Protein AF-A0A7X6VRS6-F1 (afdb_monomer_lite)

Secondary structure (DSSP, 8-state):
-EEEEETTEEEEEEE-TT--PPPP---S-EEEEEEEETT--SS-SEEEEEEPPTTEEEEEEEES-TTS-EEEEEEEE-SPP-S-----------S---

Sequence (98 aa):
AVDIYIDGNLVFRKVAYKKITKYLPVGPENMHIQIFPAGDNTNPLIDTNIDIPPSERITYAIIGTSSDIRLLPIMLSVAPTDTPTTLVRFANLSPKCT

Structure (mmCIF, N/CA/C/O backbone):
data_AF-A0A7X6VRS6-F1
#
_entry.id   AF-A0A7X6VRS6-F1
#
loop_
_atom_site.group_PDB
_atom_site.id
_atom_site.type_symbol
_atom_site.label_atom_id
_atom_site.label_alt_id
_atom_site.label_comp_id
_atom_site.label_asym_id
_atom_site.label_entity_id
_atom_site.label_seq_id
_atom_site.pdbx_PDB_ins_code
_atom_site.Cartn_x
_atom_site.Cartn_y
_atom_site.Cartn_z
_atom_site.occupancy
_atom_site.B_iso_or_equiv
_atom_site.auth_seq_id
_atom_site.auth_comp_id
_atom_site.auth_asym_id
_atom_site.auth_atom_id
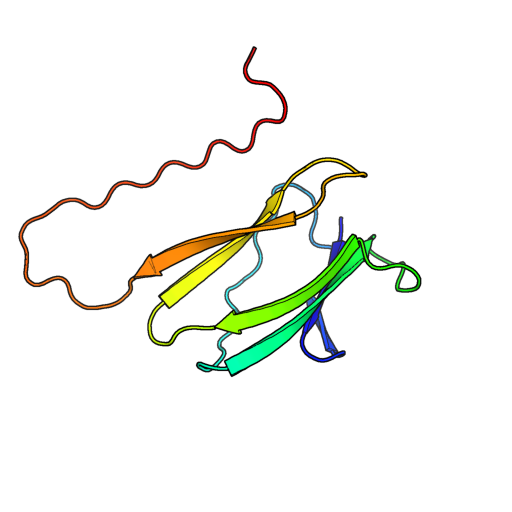_atom_site.pdbx_PDB_model_num
ATOM 1 N N . ALA A 1 1 ? -4.314 1.516 12.730 1.00 94.88 1 ALA A N 1
ATOM 2 C CA . ALA A 1 1 ? -3.782 0.303 12.074 1.00 94.88 1 ALA A CA 1
ATOM 3 C C . ALA A 1 1 ? -4.865 -0.237 11.161 1.00 94.88 1 ALA A C 1
ATOM 5 O O . ALA A 1 1 ? -6.022 0.099 11.393 1.00 94.88 1 ALA A O 1
ATOM 6 N N . VAL A 1 2 ? -4.507 -1.045 10.170 1.00 96.94 2 VAL A N 1
ATOM 7 C CA . VAL A 1 2 ? -5.465 -1.603 9.211 1.00 96.94 2 VAL A CA 1
ATOM 8 C C . VAL A 1 2 ? -5.305 -3.109 9.047 1.00 96.94 2 VAL A C 1
ATOM 10 O O . VAL A 1 2 ? -4.215 -3.645 9.269 1.00 96.94 2 VAL A O 1
ATOM 13 N N . ASP A 1 3 ? -6.390 -3.759 8.649 1.00 98.38 3 ASP A N 1
ATOM 14 C CA . ASP A 1 3 ? -6.408 -5.130 8.148 1.00 98.38 3 ASP A CA 1
ATOM 15 C C . ASP A 1 3 ? -6.584 -5.077 6.621 1.00 98.38 3 ASP A C 1
ATOM 17 O O . ASP A 1 3 ? -7.390 -4.295 6.119 1.00 98.38 3 ASP A O 1
ATOM 21 N N . ILE A 1 4 ? -5.791 -5.858 5.885 1.00 98.19 4 ILE A N 1
ATOM 22 C CA . ILE A 1 4 ? -5.751 -5.863 4.416 1.00 98.19 4 ILE A CA 1
ATOM 23 C C . ILE A 1 4 ? -6.232 -7.222 3.926 1.00 98.19 4 ILE A C 1
ATOM 25 O O . ILE A 1 4 ? -5.636 -8.255 4.257 1.00 98.19 4 ILE A O 1
ATOM 29 N N . TYR A 1 5 ? -7.283 -7.187 3.119 1.00 98.06 5 TYR A N 1
ATOM 30 C CA . TYR A 1 5 ? -7.887 -8.331 2.467 1.00 98.06 5 TYR A CA 1
ATOM 31 C C . TYR A 1 5 ? -7.618 -8.278 0.970 1.00 98.06 5 TYR A C 1
ATOM 33 O O . TYR A 1 5 ? -7.628 -7.202 0.366 1.00 98.06 5 TYR A O 1
ATOM 41 N N . ILE A 1 6 ? -7.380 -9.451 0.397 1.00 97.00 6 ILE A N 1
ATOM 42 C CA . ILE A 1 6 ? -7.185 -9.646 -1.035 1.00 97.00 6 ILE A CA 1
ATOM 43 C C . ILE A 1 6 ? -8.096 -10.791 -1.465 1.00 97.00 6 ILE A C 1
ATOM 45 O O . ILE A 1 6 ? -8.037 -11.873 -0.875 1.00 97.00 6 ILE A O 1
ATOM 49 N N . ASP A 1 7 ? -8.980 -10.520 -2.420 1.00 96.69 7 ASP A N 1
ATOM 50 C CA . ASP A 1 7 ? -10.000 -11.449 -2.916 1.00 96.69 7 ASP A CA 1
ATOM 51 C C . ASP A 1 7 ? -10.794 -12.098 -1.767 1.00 96.69 7 ASP A C 1
ATOM 53 O O . ASP A 1 7 ? -10.998 -13.310 -1.703 1.00 96.69 7 ASP A O 1
ATOM 57 N N . GLY A 1 8 ? -11.172 -11.273 -0.781 1.00 96.44 8 GLY A N 1
ATOM 58 C CA . GLY A 1 8 ? -11.912 -11.679 0.419 1.00 96.44 8 GLY A CA 1
ATOM 59 C C . GLY A 1 8 ? -11.088 -12.367 1.519 1.00 96.44 8 GLY A C 1
ATOM 60 O O . GLY A 1 8 ? -11.615 -12.626 2.600 1.00 96.44 8 GLY A O 1
ATOM 61 N N . ASN A 1 9 ? -9.795 -12.631 1.309 1.00 97.00 9 ASN A N 1
ATOM 62 C CA . ASN A 1 9 ? -8.938 -13.313 2.284 1.00 97.00 9 ASN A CA 1
ATOM 63 C C . ASN A 1 9 ? -8.108 -12.320 3.102 1.00 97.00 9 ASN A C 1
ATOM 65 O O . ASN A 1 9 ? -7.452 -11.454 2.533 1.00 97.00 9 ASN A O 1
ATOM 69 N N . LEU A 1 10 ? -8.066 -12.469 4.433 1.00 97.44 10 LEU A N 1
ATOM 70 C CA . LEU A 1 10 ? -7.204 -11.648 5.293 1.00 97.44 10 LEU A CA 1
ATOM 71 C C . LEU A 1 10 ? -5.730 -12.004 5.059 1.00 97.44 10 LEU A C 1
ATOM 73 O O . LEU A 1 10 ? -5.265 -13.053 5.505 1.00 97.44 10 LEU A O 1
ATOM 77 N N . VAL A 1 11 ? -4.980 -11.109 4.419 1.00 97.94 11 VAL A N 1
ATOM 78 C CA . VAL A 1 11 ? -3.562 -11.332 4.095 1.00 97.94 11 VAL A CA 1
ATOM 79 C C . VAL A 1 11 ? -2.644 -10.676 5.120 1.00 97.94 11 VAL A C 1
ATOM 81 O O . VAL A 1 11 ? -1.672 -11.283 5.575 1.00 97.94 11 VAL A O 1
ATOM 84 N N . PHE A 1 12 ? -2.951 -9.442 5.526 1.00 98.06 12 PHE A N 1
ATOM 85 C CA . PHE A 1 12 ? -2.169 -8.727 6.532 1.00 98.06 12 PHE A CA 1
ATOM 86 C C . PHE A 1 12 ? -3.063 -8.193 7.637 1.00 98.06 12 PHE A C 1
ATOM 88 O O . PHE A 1 12 ? -4.060 -7.526 7.384 1.00 98.06 12 PHE A O 1
ATOM 95 N N . ARG A 1 13 ? -2.664 -8.447 8.882 1.00 97.75 13 ARG A N 1
ATOM 96 C CA . ARG A 1 13 ? -3.423 -8.059 10.069 1.00 97.75 13 ARG A CA 1
ATOM 97 C C . ARG A 1 13 ? -2.683 -7.000 10.877 1.00 97.75 13 ARG A C 1
ATOM 99 O O . ARG A 1 13 ? -1.474 -7.111 11.081 1.00 97.75 13 ARG A O 1
ATOM 106 N N . LYS A 1 14 ? -3.419 -6.021 11.404 1.00 97.38 14 LYS A N 1
ATOM 107 C CA . LYS A 1 14 ? -2.952 -4.971 12.321 1.00 97.38 14 LYS A CA 1
ATOM 108 C C . LYS A 1 14 ? -1.715 -4.235 11.800 1.00 97.38 14 LYS A C 1
ATOM 110 O O . LYS A 1 14 ? -0.800 -3.920 12.563 1.00 97.38 14 LYS A O 1
ATOM 115 N N . VAL A 1 15 ? -1.696 -3.903 10.510 1.00 97.06 15 VAL A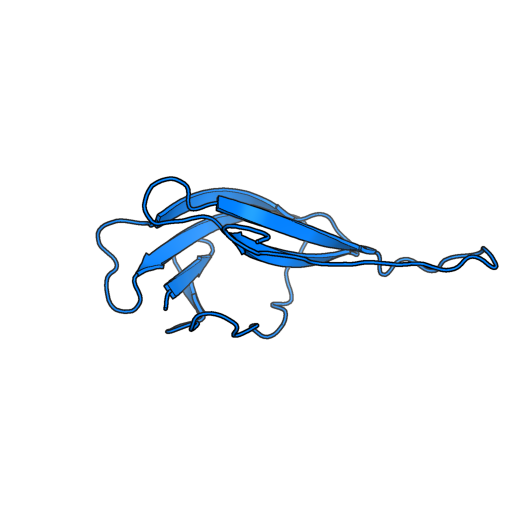 N 1
ATOM 116 C CA . VAL A 1 15 ? -0.630 -3.096 9.910 1.00 97.06 15 VAL A CA 1
ATOM 117 C C . VAL A 1 15 ? -0.701 -1.689 10.505 1.00 97.06 15 VAL A C 1
ATOM 119 O O . VAL A 1 15 ? -1.625 -0.915 10.245 1.00 97.06 15 VAL A O 1
ATOM 122 N N . ALA A 1 16 ? 0.231 -1.375 11.403 1.00 94.69 16 ALA A N 1
ATOM 123 C CA . ALA A 1 16 ? 0.268 -0.087 12.086 1.00 94.69 16 ALA A CA 1
ATOM 124 C C . ALA A 1 16 ? 0.788 1.030 11.168 1.00 94.69 16 ALA A C 1
ATOM 126 O O . ALA A 1 16 ? 1.481 0.782 10.183 1.00 94.69 16 ALA A O 1
ATOM 127 N N . TYR A 1 17 ? 0.490 2.282 11.522 1.00 90.50 17 TYR A N 1
ATOM 128 C CA . TYR A 1 17 ? 1.060 3.438 10.830 1.00 90.50 17 TYR A CA 1
ATOM 129 C C . TYR A 1 17 ? 2.598 3.360 10.825 1.00 90.50 17 TYR A C 1
ATOM 131 O O . TYR A 1 17 ? 3.200 2.951 11.821 1.00 90.50 17 TYR A O 1
ATOM 139 N N . LYS A 1 18 ? 3.224 3.730 9.699 1.00 88.38 18 LYS A N 1
ATOM 140 C CA . LYS A 1 18 ? 4.672 3.605 9.427 1.00 88.38 18 LYS A CA 1
ATOM 141 C C . LYS A 1 18 ? 5.227 2.170 9.393 1.00 88.38 18 LYS A C 1
ATOM 143 O O . LYS A 1 18 ? 6.442 2.006 9.290 1.00 88.38 18 LYS A O 1
ATOM 148 N N . LYS A 1 19 ? 4.394 1.125 9.474 1.00 93.12 19 LYS A N 1
ATOM 149 C CA . LYS A 1 19 ? 4.842 -0.259 9.255 1.00 93.12 19 LYS A CA 1
ATOM 150 C C . LYS A 1 19 ? 4.700 -0.642 7.788 1.00 93.12 19 LYS A C 1
ATOM 152 O O . LYS A 1 19 ? 3.729 -0.282 7.134 1.00 93.12 19 LYS A O 1
ATOM 157 N N . ILE A 1 20 ? 5.686 -1.391 7.307 1.00 93.44 20 ILE A N 1
ATOM 158 C CA . ILE A 1 20 ? 5.734 -1.953 5.958 1.00 93.44 20 ILE A CA 1
ATOM 159 C C . ILE A 1 20 ? 5.579 -3.468 6.100 1.00 93.44 20 ILE A C 1
ATOM 161 O O . ILE A 1 20 ? 6.154 -4.071 7.011 1.00 93.44 20 ILE A O 1
ATOM 165 N N . THR A 1 21 ? 4.764 -4.073 5.243 1.00 96.69 21 THR A N 1
ATOM 166 C CA . THR A 1 21 ? 4.564 -5.524 5.191 1.00 96.69 21 THR A CA 1
ATOM 167 C C . THR A 1 21 ? 5.710 -6.208 4.443 1.00 96.69 21 THR A C 1
ATOM 169 O O . THR A 1 21 ? 6.575 -5.566 3.848 1.00 96.69 21 THR A O 1
ATOM 172 N N . LYS A 1 22 ? 5.734 -7.543 4.462 1.00 94.75 22 LYS A N 1
ATOM 173 C CA . LYS A 1 22 ? 6.533 -8.287 3.482 1.00 94.75 22 LYS A CA 1
ATOM 174 C C . LYS A 1 22 ? 5.853 -8.197 2.115 1.00 94.75 22 LYS A C 1
ATOM 176 O O . LYS A 1 22 ? 4.631 -8.073 2.050 1.00 94.75 22 LYS A O 1
ATOM 181 N N . TYR A 1 23 ? 6.634 -8.316 1.045 1.00 93.81 23 TYR A N 1
ATOM 182 C CA . TYR A 1 23 ? 6.062 -8.528 -0.281 1.00 93.81 23 TYR A CA 1
ATOM 183 C C . TYR A 1 23 ? 5.270 -9.834 -0.300 1.00 93.81 23 TYR A C 1
ATOM 185 O O . TYR A 1 23 ? 5.742 -10.857 0.203 1.00 93.81 23 TYR A O 1
ATOM 193 N N . LEU A 1 24 ? 4.080 -9.775 -0.886 1.00 93.62 24 LEU A N 1
ATOM 194 C CA . LEU A 1 24 ? 3.293 -10.947 -1.222 1.00 93.62 24 LEU A CA 1
ATOM 195 C C . LEU A 1 24 ? 3.668 -11.368 -2.651 1.00 93.62 24 LEU A C 1
ATOM 197 O O . LEU A 1 24 ? 3.546 -10.539 -3.554 1.00 93.62 24 LEU A O 1
ATOM 201 N N . PRO A 1 25 ? 4.147 -12.601 -2.878 1.00 91.75 25 PRO A N 1
ATOM 202 C CA . PRO A 1 25 ? 4.342 -13.111 -4.228 1.00 91.75 25 PRO A CA 1
ATOM 203 C C . PRO A 1 25 ? 2.975 -13.321 -4.883 1.00 91.75 25 PRO A C 1
ATOM 205 O O . PRO A 1 25 ? 2.201 -14.156 -4.420 1.00 91.75 25 PRO A O 1
ATOM 208 N N . VAL A 1 26 ? 2.690 -12.560 -5.935 1.00 90.88 26 VAL A N 1
ATOM 209 C CA . VAL A 1 26 ? 1.456 -12.647 -6.727 1.00 90.88 26 VAL A CA 1
ATOM 210 C C . VAL A 1 26 ? 1.796 -12.619 -8.212 1.00 90.88 26 VAL A C 1
ATOM 212 O O . VAL A 1 26 ? 2.883 -12.170 -8.596 1.00 90.88 26 VAL A O 1
ATOM 215 N N . GLY A 1 27 ? 0.895 -13.150 -9.033 1.00 87.62 27 GLY A N 1
ATOM 216 C CA . GLY A 1 27 ? 1.024 -13.100 -10.483 1.00 87.62 27 GLY A CA 1
ATOM 217 C C . GLY A 1 27 ? 0.536 -11.769 -11.059 1.00 87.62 27 GLY A C 1
ATOM 218 O O . GLY A 1 27 ? 0.045 -10.911 -10.325 1.00 87.62 27 GLY A O 1
ATOM 219 N N . PRO A 1 28 ? 0.662 -11.582 -12.382 1.00 91.25 28 PRO A N 1
ATOM 220 C CA . PRO A 1 28 ? -0.052 -10.521 -13.070 1.00 91.25 28 PRO A CA 1
ATOM 221 C C . PRO A 1 28 ? -1.546 -10.858 -13.122 1.00 91.25 28 PRO A C 1
ATOM 223 O O . PRO A 1 28 ? -1.960 -11.749 -13.864 1.00 91.25 28 PRO A O 1
ATOM 226 N N . GLU A 1 29 ? -2.347 -10.169 -12.318 1.00 94.50 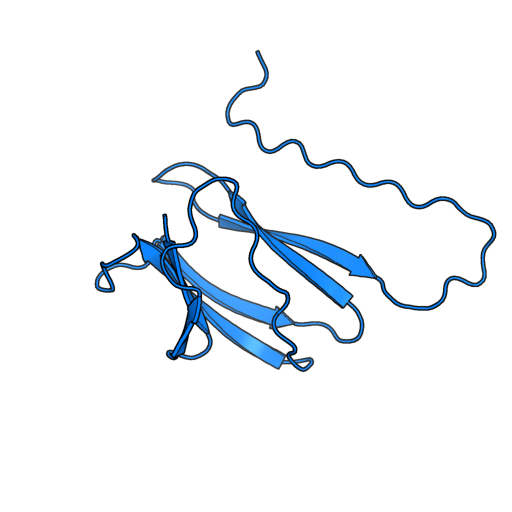29 GLU A N 1
ATOM 227 C CA . GLU A 1 29 ? -3.785 -10.410 -12.197 1.00 94.50 29 GLU A CA 1
ATOM 228 C C . GLU A 1 29 ? -4.529 -9.162 -11.703 1.00 94.50 29 GLU A C 1
ATOM 230 O O . GLU A 1 29 ? -3.924 -8.230 -11.167 1.00 94.50 29 GLU A O 1
ATOM 235 N N . ASN A 1 30 ? -5.849 -9.141 -11.899 1.00 96.69 30 ASN A N 1
ATOM 236 C CA . ASN A 1 30 ? -6.722 -8.157 -11.268 1.00 96.69 30 ASN A CA 1
ATOM 237 C C . ASN A 1 30 ? -7.126 -8.692 -9.892 1.00 96.69 30 ASN A C 1
ATOM 239 O O . ASN A 1 30 ? -7.717 -9.766 -9.812 1.00 96.69 30 ASN A O 1
ATOM 243 N N . MET A 1 31 ? -6.793 -7.956 -8.835 1.00 96.25 31 MET A N 1
ATOM 244 C CA . MET A 1 31 ? -7.068 -8.355 -7.455 1.00 96.25 31 MET A CA 1
ATOM 245 C C . MET A 1 31 ? -8.079 -7.412 -6.819 1.00 96.25 31 MET A C 1
ATOM 247 O O . MET A 1 31 ? -7.933 -6.188 -6.914 1.00 96.25 31 MET A O 1
ATOM 251 N N . HIS A 1 32 ? -9.053 -7.967 -6.102 1.00 97.88 32 HIS A N 1
ATOM 252 C CA . HIS A 1 32 ? -9.968 -7.194 -5.272 1.00 97.88 32 HIS A CA 1
ATOM 253 C C . HIS A 1 32 ? -9.324 -6.898 -3.920 1.00 97.88 32 HIS A C 1
ATOM 255 O O . HIS A 1 32 ? -9.000 -7.801 -3.152 1.00 97.88 32 HIS A O 1
ATOM 261 N N . ILE A 1 33 ? -9.124 -5.620 -3.619 1.00 98.00 33 ILE A N 1
ATOM 262 C CA . ILE A 1 33 ? -8.467 -5.154 -2.402 1.00 98.00 33 ILE A CA 1
ATOM 263 C C . ILE A 1 33 ? -9.482 -4.472 -1.509 1.00 98.00 33 ILE A C 1
ATOM 265 O O . ILE A 1 33 ? -10.100 -3.474 -1.888 1.00 98.00 33 ILE A O 1
ATOM 269 N N . GLN A 1 34 ? -9.559 -4.955 -0.274 1.00 98.06 34 GLN A N 1
ATOM 270 C CA . GLN A 1 34 ? -10.317 -4.298 0.777 1.00 98.06 34 GLN A CA 1
ATOM 271 C C . GLN A 1 34 ? -9.415 -4.007 1.969 1.00 98.06 34 GLN A C 1
ATOM 273 O O . GLN A 1 34 ? -8.628 -4.846 2.410 1.00 98.06 34 GLN A O 1
ATOM 278 N N . ILE A 1 35 ? -9.513 -2.797 2.503 1.00 97.75 35 ILE A N 1
ATOM 279 C CA . ILE A 1 35 ? -8.729 -2.366 3.658 1.00 97.75 35 ILE A CA 1
ATOM 280 C C . ILE A 1 35 ? -9.685 -1.844 4.705 1.00 97.75 35 ILE A C 1
ATOM 282 O O . ILE A 1 35 ? -10.435 -0.909 4.447 1.00 97.75 35 ILE A O 1
ATOM 286 N N . PHE A 1 36 ? -9.607 -2.401 5.905 1.00 97.50 36 PHE A N 1
ATOM 287 C CA . PHE A 1 36 ? -10.484 -2.047 7.011 1.00 97.50 36 PHE A CA 1
ATOM 288 C C . PHE A 1 36 ? -9.695 -1.482 8.195 1.00 97.50 36 PHE A C 1
ATOM 290 O O . PHE A 1 36 ? -8.494 -1.759 8.329 1.00 97.50 36 PHE A O 1
ATOM 297 N N . PRO A 1 37 ? -10.334 -0.717 9.100 1.00 96.44 37 PRO A N 1
ATOM 298 C CA . PRO A 1 37 ? -9.753 -0.445 10.408 1.00 96.44 37 PRO A CA 1
ATOM 299 C C . PRO A 1 37 ? -9.427 -1.767 11.114 1.00 96.44 37 PRO A C 1
ATOM 301 O O . PRO A 1 37 ? -10.215 -2.703 11.094 1.00 96.44 37 PRO A O 1
ATOM 304 N N . ALA A 1 38 ? -8.254 -1.875 11.736 1.00 97.00 38 ALA A N 1
ATOM 305 C CA . ALA A 1 38 ? -7.840 -3.154 12.309 1.00 97.00 38 ALA A CA 1
ATOM 306 C C . ALA A 1 38 ? -8.818 -3.655 13.388 1.00 97.00 38 ALA A C 1
ATOM 308 O O . ALA A 1 38 ? -9.045 -2.967 14.385 1.00 97.00 38 ALA A O 1
ATOM 309 N N . GLY A 1 39 ? -9.309 -4.886 13.230 1.00 96.25 39 GLY A N 1
ATOM 310 C CA . GLY A 1 39 ? -10.294 -5.499 14.124 1.00 96.25 39 GLY A CA 1
ATOM 311 C C . GLY A 1 39 ? -11.759 -5.165 13.823 1.00 96.25 39 GLY A C 1
ATOM 312 O O . GLY A 1 39 ? -12.620 -5.689 14.523 1.00 96.25 39 GLY A O 1
ATOM 313 N N . ASP A 1 40 ? -12.035 -4.355 12.802 1.00 96.06 40 ASP A N 1
ATOM 314 C CA . ASP A 1 40 ? -13.372 -4.089 12.266 1.00 96.06 40 ASP A CA 1
ATOM 315 C C . ASP A 1 40 ? -13.400 -4.550 10.803 1.00 96.06 40 ASP A C 1
ATOM 317 O O . ASP A 1 40 ? -12.455 -4.304 10.066 1.00 96.06 40 ASP A O 1
ATOM 321 N N . ASN A 1 41 ? -14.440 -5.262 10.380 1.00 93.44 41 ASN A N 1
ATOM 322 C CA . ASN A 1 41 ? -14.608 -5.741 9.004 1.00 93.44 41 ASN A CA 1
ATOM 323 C C . ASN A 1 41 ? -15.963 -5.336 8.404 1.00 93.44 41 ASN A C 1
ATOM 325 O O . ASN A 1 41 ? -16.422 -5.948 7.443 1.00 93.44 41 ASN A O 1
ATOM 329 N N . THR A 1 42 ? -16.619 -4.333 8.991 1.00 94.94 42 THR A N 1
ATOM 330 C CA . THR A 1 42 ? -17.962 -3.906 8.585 1.00 94.94 42 THR A CA 1
ATOM 331 C C . THR A 1 42 ? -17.924 -2.865 7.470 1.00 94.94 42 THR A C 1
ATOM 333 O O . THR A 1 42 ? -18.579 -3.046 6.449 1.00 94.94 42 THR A O 1
ATOM 336 N N . ASN A 1 43 ? -17.123 -1.808 7.639 1.00 93.88 43 ASN A N 1
ATOM 337 C CA . ASN A 1 43 ? -16.993 -0.714 6.679 1.00 93.88 43 ASN A CA 1
ATOM 338 C C . ASN A 1 43 ? -15.540 -0.579 6.196 1.00 93.88 43 ASN A C 1
ATOM 340 O O . ASN A 1 43 ? -14.666 -0.213 6.993 1.00 93.88 43 ASN A O 1
ATOM 344 N N . PRO A 1 44 ? -15.259 -0.849 4.909 1.00 95.50 44 PRO A N 1
ATOM 345 C CA . PRO A 1 44 ? -13.918 -0.687 4.372 1.00 95.50 44 PRO A CA 1
ATOM 346 C C . PRO A 1 44 ? -13.546 0.797 4.253 1.00 95.50 44 PRO A C 1
ATOM 348 O O . PRO A 1 44 ? -14.356 1.642 3.882 1.00 95.50 44 PRO A O 1
ATOM 351 N N . LEU A 1 45 ? -12.281 1.104 4.541 1.00 95.44 45 LEU A N 1
ATOM 352 C CA . LEU A 1 45 ? -11.639 2.382 4.220 1.00 95.44 45 LEU A CA 1
ATOM 353 C C . LEU A 1 45 ? -11.314 2.476 2.725 1.00 95.44 45 LEU A C 1
ATOM 355 O O . LEU A 1 45 ? -11.322 3.564 2.160 1.00 95.44 45 LEU A O 1
ATOM 359 N N . ILE A 1 46 ? -10.982 1.336 2.114 1.00 96.94 46 ILE A N 1
ATOM 360 C CA . ILE A 1 46 ? -10.740 1.178 0.680 1.00 96.94 46 ILE A CA 1
ATOM 361 C C . ILE A 1 46 ? -11.414 -0.114 0.239 1.00 96.94 46 ILE A C 1
ATOM 363 O O . ILE A 1 46 ? -11.238 -1.140 0.893 1.00 96.94 46 ILE A O 1
ATOM 367 N N . ASP A 1 47 ? -12.129 -0.051 -0.877 1.00 97.06 47 ASP A N 1
ATOM 368 C CA . ASP A 1 47 ? -12.703 -1.190 -1.586 1.00 97.06 47 ASP A CA 1
ATOM 369 C C . ASP A 1 47 ? -12.521 -0.920 -3.086 1.00 97.06 47 ASP A C 1
ATOM 371 O O . ASP A 1 47 ? -13.103 0.021 -3.629 1.00 97.06 47 ASP A O 1
ATOM 375 N N . THR A 1 48 ? -11.593 -1.631 -3.727 1.00 97.38 48 THR A N 1
ATOM 376 C CA . THR A 1 48 ? -11.220 -1.376 -5.124 1.00 97.38 48 THR A CA 1
ATOM 377 C C . THR A 1 48 ? -10.601 -2.606 -5.760 1.00 97.38 48 THR A C 1
ATOM 379 O O . THR A 1 48 ? -9.994 -3.424 -5.079 1.00 97.38 48 THR A O 1
ATOM 382 N N . ASN A 1 49 ? -10.661 -2.689 -7.085 1.00 97.56 49 ASN A N 1
ATOM 383 C CA . ASN A 1 49 ? -9.822 -3.614 -7.838 1.00 97.56 49 ASN A CA 1
ATOM 384 C C . ASN A 1 49 ? -8.510 -2.928 -8.232 1.00 97.56 49 ASN A C 1
ATOM 386 O O . ASN A 1 49 ? -8.504 -1.725 -8.513 1.00 97.56 49 ASN A O 1
ATOM 390 N N . ILE A 1 50 ? -7.410 -3.681 -8.245 1.00 95.44 50 ILE A N 1
ATOM 391 C CA . ILE A 1 50 ? -6.109 -3.232 -8.749 1.00 95.44 50 ILE A CA 1
ATOM 392 C C . ILE A 1 50 ? -5.584 -4.216 -9.790 1.00 95.44 50 ILE A C 1
ATOM 394 O O . ILE A 1 50 ? -5.626 -5.425 -9.583 1.00 95.44 50 ILE A O 1
ATOM 398 N N . ASP A 1 51 ? -5.051 -3.692 -10.889 1.00 94.81 51 ASP A N 1
ATOM 399 C CA . ASP A 1 51 ? -4.341 -4.493 -11.883 1.00 94.81 51 ASP A CA 1
ATOM 400 C C . ASP A 1 51 ? -2.864 -4.596 -11.499 1.00 94.81 51 ASP A C 1
ATOM 402 O O . ASP A 1 51 ? -2.157 -3.584 -11.426 1.00 94.81 51 ASP A O 1
ATOM 406 N N . ILE A 1 52 ? -2.392 -5.816 -11.246 1.00 93.44 52 ILE A N 1
ATOM 407 C CA . ILE A 1 52 ? -0.991 -6.093 -10.938 1.00 93.44 52 ILE A CA 1
ATOM 408 C C . ILE A 1 52 ? -0.224 -6.362 -12.242 1.00 93.44 52 ILE A C 1
ATOM 410 O O . ILE A 1 52 ? -0.506 -7.346 -12.928 1.00 93.44 52 ILE A O 1
ATOM 414 N N . PRO A 1 53 ? 0.765 -5.529 -12.612 1.00 90.62 53 PRO A N 1
ATOM 415 C CA . PRO A 1 53 ? 1.639 -5.810 -13.744 1.00 90.62 53 PRO A CA 1
ATOM 416 C C . PRO A 1 53 ? 2.674 -6.902 -13.416 1.00 90.62 53 PRO A C 1
ATOM 418 O O . PRO A 1 53 ? 3.071 -7.069 -12.258 1.00 90.62 53 PRO A O 1
ATOM 421 N N . PRO A 1 54 ? 3.179 -7.625 -14.431 1.00 87.81 54 PRO A N 1
ATOM 422 C CA . PRO A 1 54 ? 4.283 -8.561 -14.249 1.00 87.81 54 PRO A CA 1
ATOM 423 C C . PRO A 1 54 ? 5.603 -7.830 -13.958 1.00 87.81 54 PRO A C 1
ATOM 425 O O . PRO A 1 54 ? 5.788 -6.682 -14.350 1.00 87.81 54 PRO A O 1
ATOM 428 N N . SER A 1 55 ? 6.563 -8.537 -13.349 1.00 83.06 55 SER A N 1
ATOM 429 C CA . SER A 1 55 ? 7.969 -8.102 -13.217 1.00 83.06 55 SER A CA 1
ATOM 430 C C . SER A 1 55 ? 8.190 -6.750 -12.517 1.00 83.06 55 SER A C 1
ATOM 432 O O . SER A 1 55 ? 9.172 -6.056 -12.786 1.00 83.06 55 SER A O 1
ATOM 434 N N . GLU A 1 56 ? 7.325 -6.399 -11.567 1.00 82.56 56 GLU A N 1
ATOM 435 C CA . GLU A 1 56 ? 7.413 -5.167 -10.779 1.00 82.56 56 GLU A CA 1
ATOM 436 C C . GLU A 1 56 ? 7.468 -5.471 -9.274 1.00 82.56 56 GLU A C 1
ATOM 438 O O . GLU A 1 56 ? 6.774 -6.352 -8.767 1.00 82.56 56 GLU A O 1
ATOM 443 N N . ARG A 1 57 ? 8.270 -4.711 -8.515 1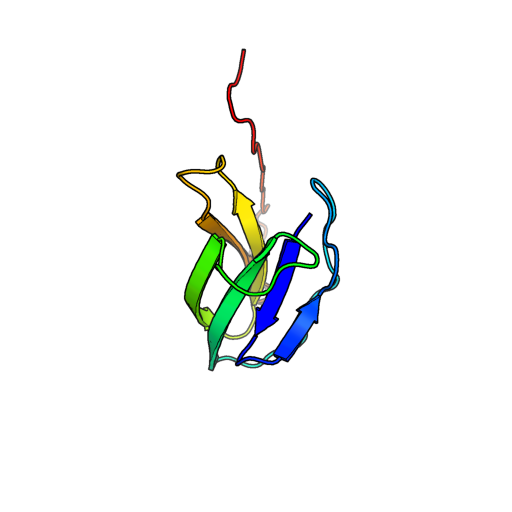.00 90.25 57 ARG A N 1
ATOM 444 C CA . ARG A 1 57 ? 8.135 -4.631 -7.050 1.00 90.25 57 ARG A CA 1
ATOM 445 C C . ARG A 1 57 ? 7.264 -3.434 -6.714 1.00 90.25 57 ARG A C 1
ATOM 447 O O . ARG A 1 57 ? 7.699 -2.291 -6.849 1.00 90.25 57 ARG A O 1
ATOM 454 N N . ILE A 1 58 ? 6.052 -3.689 -6.236 1.00 92.75 58 ILE A N 1
ATOM 455 C CA . ILE A 1 58 ? 5.070 -2.635 -5.973 1.00 92.75 58 ILE A CA 1
ATOM 456 C C . ILE A 1 58 ? 4.884 -2.467 -4.469 1.00 92.75 58 ILE A C 1
ATOM 458 O O . ILE A 1 58 ? 4.558 -3.412 -3.753 1.00 92.75 58 ILE A O 1
ATOM 462 N N . THR A 1 59 ? 5.077 -1.246 -3.975 1.00 94.25 59 THR A N 1
ATOM 463 C CA . THR A 1 59 ? 4.609 -0.852 -2.642 1.00 94.25 59 THR A CA 1
ATOM 464 C C . THR A 1 59 ? 3.355 -0.008 -2.808 1.00 94.25 59 THR A C 1
ATOM 466 O O . THR A 1 59 ? 3.436 1.110 -3.305 1.00 94.25 59 THR A O 1
ATOM 469 N N . TYR A 1 60 ? 2.200 -0.512 -2.378 1.00 95.31 60 TYR A N 1
ATOM 470 C CA . TYR A 1 60 ? 0.994 0.308 -2.264 1.00 95.31 60 TYR A CA 1
ATOM 471 C C . TYR A 1 60 ? 1.010 1.039 -0.922 1.00 95.31 60 TYR A C 1
ATOM 473 O O . TYR A 1 60 ? 0.786 0.443 0.131 1.00 95.31 60 TYR A O 1
ATOM 481 N N . ALA A 1 61 ? 1.316 2.334 -0.945 1.00 94.62 61 ALA A N 1
ATOM 482 C CA . ALA A 1 61 ? 1.248 3.167 0.245 1.00 94.62 61 ALA A CA 1
ATOM 483 C C . ALA A 1 61 ? -0.209 3.553 0.524 1.00 94.62 61 ALA A C 1
ATOM 485 O O . ALA A 1 61 ? -0.882 4.108 -0.342 1.00 94.62 61 ALA A O 1
ATOM 486 N N . ILE A 1 62 ? -0.681 3.294 1.743 1.00 94.44 62 ILE A N 1
ATOM 487 C CA . ILE A 1 62 ? -1.975 3.787 2.226 1.00 94.44 62 ILE A CA 1
ATOM 488 C C . ILE A 1 62 ? -1.748 5.211 2.733 1.00 94.44 62 ILE A C 1
ATOM 490 O O . ILE A 1 62 ? -1.037 5.412 3.721 1.00 94.44 62 ILE A O 1
ATOM 494 N N . ILE A 1 63 ? -2.302 6.193 2.028 1.00 92.62 63 ILE A N 1
ATOM 495 C CA . ILE A 1 63 ? -2.072 7.623 2.271 1.00 92.62 63 ILE A CA 1
ATOM 496 C C . ILE A 1 63 ? -3.393 8.366 2.485 1.00 92.62 63 ILE A C 1
ATOM 498 O O . ILE A 1 63 ? -4.457 7.827 2.194 1.00 92.62 63 ILE A O 1
ATOM 502 N N . GLY A 1 64 ? -3.307 9.614 2.953 1.00 88.62 64 GLY A N 1
ATOM 503 C CA . GLY A 1 64 ? -4.463 10.478 3.208 1.00 88.62 64 GLY A CA 1
ATOM 504 C C . GLY A 1 64 ? -4.902 10.504 4.674 1.00 88.62 64 GLY A C 1
ATOM 505 O O . GLY A 1 64 ? -4.242 9.948 5.555 1.00 88.62 64 GLY A O 1
ATOM 506 N N . THR A 1 65 ? -6.005 11.200 4.939 1.00 82.50 65 THR A N 1
ATOM 507 C CA . THR A 1 65 ? -6.670 11.284 6.253 1.00 82.50 65 THR A CA 1
ATOM 508 C C . THR A 1 65 ? -8.063 10.661 6.164 1.00 82.50 65 THR A C 1
ATOM 510 O O . THR A 1 65 ? -8.473 10.253 5.087 1.00 82.50 65 THR A O 1
ATOM 513 N N . SER A 1 66 ? -8.794 10.552 7.277 1.00 74.31 66 SER A N 1
ATOM 514 C CA . SER A 1 66 ? -10.020 9.740 7.420 1.00 74.31 66 SER A CA 1
ATOM 515 C C . SER A 1 66 ? -11.103 9.899 6.338 1.00 74.31 66 SER A C 1
ATOM 517 O O . SER A 1 66 ? -11.921 8.998 6.207 1.00 74.31 66 SER A O 1
ATOM 519 N N . SER A 1 67 ? -11.126 10.994 5.571 1.00 79.38 67 SER A N 1
ATOM 520 C CA . SER A 1 67 ? -12.073 11.227 4.467 1.00 79.38 67 SER A CA 1
ATOM 521 C C . SER A 1 67 ? -11.475 11.117 3.052 1.00 79.38 67 SER A C 1
ATOM 523 O O . SER A 1 67 ? -12.213 11.269 2.088 1.00 79.38 67 SER A O 1
ATOM 525 N N . ASP A 1 68 ? -10.164 10.906 2.908 1.00 87.12 68 ASP A N 1
ATOM 526 C CA . ASP A 1 68 ? -9.430 10.851 1.624 1.00 87.12 68 ASP A CA 1
ATOM 527 C C . ASP A 1 68 ? -8.354 9.747 1.659 1.00 87.12 68 ASP A C 1
ATOM 529 O O . ASP A 1 68 ? -7.223 9.920 1.198 1.00 87.12 68 ASP A O 1
ATOM 533 N N . ILE A 1 69 ? -8.670 8.614 2.297 1.00 91.69 69 ILE A N 1
ATOM 534 C CA . ILE A 1 69 ? -7.764 7.464 2.316 1.00 91.69 69 ILE A CA 1
ATOM 535 C C . ILE A 1 69 ? -7.705 6.865 0.908 1.00 91.69 69 ILE A C 1
ATOM 537 O O . ILE A 1 69 ? -8.733 6.543 0.319 1.00 91.69 69 ILE A O 1
ATOM 541 N N . ARG A 1 70 ? -6.494 6.685 0.374 1.00 93.25 70 ARG A N 1
ATOM 542 C CA . ARG A 1 70 ? -6.269 6.096 -0.954 1.00 93.25 70 ARG A CA 1
ATOM 543 C C . ARG A 1 70 ? -4.988 5.273 -1.022 1.00 93.25 70 ARG A C 1
ATOM 545 O O . ARG A 1 70 ? -4.092 5.420 -0.187 1.00 93.25 70 ARG A O 1
ATOM 552 N N . LEU A 1 71 ? -4.894 4.430 -2.049 1.00 95.00 71 LEU A N 1
ATOM 553 C CA . LEU A 1 71 ? -3.675 3.700 -2.389 1.00 95.00 71 LEU A CA 1
ATOM 554 C C . LEU A 1 71 ? -2.829 4.498 -3.381 1.00 95.00 71 LEU A C 1
ATOM 556 O O . LEU A 1 71 ? -3.310 4.902 -4.436 1.00 95.00 71 LEU A O 1
ATOM 560 N N . LEU A 1 72 ? -1.551 4.679 -3.059 1.00 93.75 72 LEU A N 1
ATOM 561 C CA . LEU A 1 72 ? -0.544 5.205 -3.975 1.00 93.75 72 LEU A CA 1
ATOM 562 C C . LEU A 1 72 ? 0.430 4.079 -4.358 1.00 93.75 72 LEU A C 1
ATOM 564 O O . LEU A 1 72 ? 1.204 3.646 -3.497 1.00 93.75 72 LEU A O 1
ATOM 568 N N . PRO A 1 73 ? 0.424 3.596 -5.613 1.00 93.44 73 PRO A N 1
ATOM 569 C CA . PRO A 1 73 ? 1.394 2.611 -6.069 1.00 93.44 73 PRO A CA 1
ATOM 570 C C . PRO A 1 73 ? 2.775 3.245 -6.243 1.00 93.44 73 PRO A C 1
ATOM 572 O O . PRO A 1 73 ? 2.945 4.271 -6.896 1.00 93.44 73 PRO A O 1
ATOM 575 N N . ILE A 1 74 ? 3.783 2.594 -5.678 1.00 91.62 74 ILE A N 1
ATOM 576 C CA . ILE A 1 74 ? 5.185 2.979 -5.771 1.00 91.62 74 ILE A CA 1
ATOM 577 C C . ILE A 1 74 ? 5.924 1.810 -6.450 1.00 91.62 74 ILE A C 1
ATOM 579 O O . ILE A 1 74 ? 6.392 0.878 -5.794 1.00 91.62 74 ILE A O 1
ATOM 583 N N . MET A 1 75 ? 6.011 1.852 -7.786 1.00 88.88 75 MET A N 1
ATOM 584 C CA . MET A 1 75 ? 6.528 0.771 -8.651 1.00 88.88 75 MET A CA 1
ATOM 585 C C . MET A 1 75 ? 8.044 0.838 -8.846 1.00 88.88 75 MET A C 1
ATOM 587 O O . MET A 1 75 ? 8.588 1.889 -9.201 1.00 88.88 75 MET A O 1
ATOM 591 N N . LEU A 1 76 ? 8.737 -0.244 -8.507 1.00 86.31 76 LEU A N 1
ATOM 592 C CA . LEU A 1 76 ? 10.168 -0.419 -8.716 1.00 86.31 76 LEU A CA 1
ATOM 593 C C . LEU A 1 76 ? 10.368 -1.570 -9.697 1.00 86.31 76 LEU A C 1
ATOM 595 O O . LEU A 1 76 ? 10.210 -2.734 -9.315 1.00 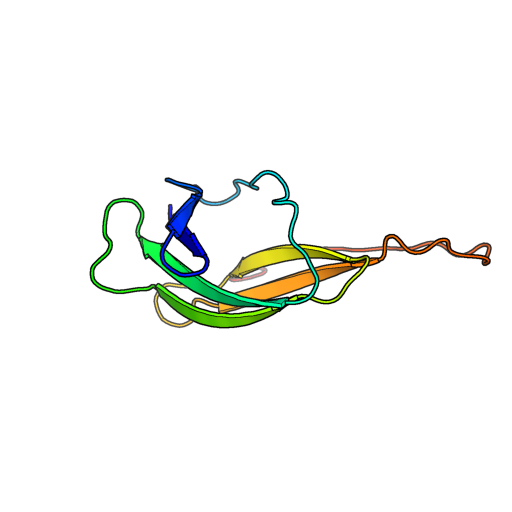86.31 76 LEU A O 1
ATOM 599 N N . SER A 1 77 ? 10.778 -1.227 -10.916 1.00 80.88 77 SER A N 1
ATOM 600 C CA . SER A 1 77 ? 11.035 -2.233 -11.935 1.00 80.88 77 SER A CA 1
ATOM 601 C C . SER A 1 77 ? 12.198 -3.123 -11.522 1.00 80.88 77 SER A C 1
ATOM 603 O O . SER A 1 77 ? 13.218 -2.647 -11.014 1.00 80.88 77 SER A O 1
ATOM 605 N N . VAL A 1 78 ? 12.022 -4.430 -11.706 1.00 75.00 78 VAL A N 1
ATOM 606 C CA . VAL A 1 78 ? 13.076 -5.430 -11.478 1.00 75.00 78 VAL A CA 1
ATOM 607 C C . VAL A 1 78 ? 13.655 -5.971 -12.781 1.00 75.00 78 VAL A C 1
ATOM 609 O O . VAL A 1 78 ? 14.461 -6.900 -12.747 1.00 75.00 78 VAL A O 1
ATOM 612 N N . ALA A 1 79 ? 13.265 -5.396 -13.921 1.00 73.44 79 ALA A N 1
ATOM 613 C CA . ALA A 1 79 ? 13.855 -5.725 -15.207 1.00 73.44 79 ALA A CA 1
ATOM 614 C C . ALA A 1 79 ? 15.354 -5.352 -15.231 1.00 73.44 79 ALA A C 1
ATOM 616 O O . ALA A 1 79 ? 15.735 -4.320 -14.667 1.00 73.44 79 ALA A O 1
ATOM 617 N N . PRO A 1 80 ? 16.213 -6.164 -15.877 1.00 65.38 80 PRO A N 1
ATOM 618 C CA . PRO A 1 80 ? 17.603 -5.796 -16.116 1.00 65.38 80 PRO A CA 1
ATOM 619 C C . PRO A 1 80 ? 17.674 -4.465 -16.873 1.00 65.38 80 PRO A C 1
ATOM 621 O O . PRO A 1 80 ? 17.009 -4.291 -17.892 1.00 65.38 80 PRO A O 1
ATOM 624 N N . THR A 1 81 ? 18.469 -3.521 -16.377 1.00 64.31 81 THR A N 1
ATOM 625 C CA . THR A 1 81 ? 18.779 -2.280 -17.095 1.00 64.31 81 THR A CA 1
ATOM 626 C C . THR A 1 81 ? 20.091 -2.441 -17.850 1.00 64.31 81 THR A C 1
ATOM 628 O O . THR A 1 81 ? 21.136 -2.606 -17.224 1.00 64.31 81 THR A O 1
ATOM 631 N N . ASP A 1 82 ? 20.050 -2.319 -19.177 1.00 70.25 82 ASP A N 1
ATOM 632 C CA . ASP A 1 82 ? 21.232 -2.383 -20.054 1.00 70.25 82 ASP A CA 1
ATOM 633 C C . ASP A 1 82 ? 22.031 -1.060 -20.102 1.00 70.25 82 ASP A C 1
ATOM 635 O O . ASP A 1 82 ? 22.946 -0.896 -20.909 1.00 70.25 82 ASP A O 1
ATOM 639 N N . THR A 1 83 ? 21.689 -0.077 -19.262 1.00 63.44 83 THR A N 1
ATOM 640 C CA . THR A 1 83 ? 22.202 1.299 -19.344 1.00 63.44 83 THR A CA 1
ATOM 641 C C . THR A 1 83 ? 23.008 1.714 -18.105 1.00 63.44 83 THR A C 1
ATOM 643 O O . THR A 1 83 ? 22.678 1.315 -16.988 1.00 63.44 83 THR A O 1
ATOM 646 N N . PRO A 1 84 ? 24.033 2.584 -18.249 1.00 64.75 84 PRO A N 1
ATOM 647 C CA . PRO A 1 84 ? 24.901 3.030 -17.149 1.00 64.75 84 PRO A CA 1
ATOM 648 C C . PRO A 1 84 ? 24.256 4.114 -16.254 1.00 64.75 84 PRO A C 1
ATOM 650 O O . PRO A 1 84 ? 24.927 5.023 -15.773 1.00 64.75 84 PRO A O 1
ATOM 653 N N . THR A 1 85 ? 22.939 4.072 -16.063 1.00 69.00 85 THR A N 1
ATOM 654 C CA . THR A 1 85 ? 22.148 5.170 -15.481 1.00 69.00 85 THR A CA 1
ATOM 655 C C . THR A 1 85 ? 21.729 4.925 -14.033 1.00 69.00 85 THR A C 1
ATOM 657 O O . THR A 1 85 ? 21.381 3.813 -13.647 1.00 69.00 85 THR A O 1
ATOM 660 N N . THR A 1 86 ? 21.682 6.003 -13.248 1.00 67.12 86 THR A N 1
ATOM 661 C CA . THR A 1 86 ? 21.229 6.011 -11.848 1.00 67.12 86 THR A CA 1
ATOM 662 C C . THR A 1 86 ? 19.703 6.067 -11.738 1.00 67.12 86 THR A C 1
ATOM 664 O O . THR A 1 86 ? 19.056 6.854 -12.426 1.00 67.12 86 THR A O 1
ATOM 667 N N . LEU A 1 87 ? 19.131 5.300 -10.804 1.00 74.25 87 LEU A N 1
ATOM 668 C CA . LEU A 1 87 ? 17.710 5.328 -10.442 1.00 74.25 87 LEU A CA 1
ATOM 669 C C . LEU A 1 87 ? 17.546 6.003 -9.074 1.00 74.25 87 LEU A C 1
ATOM 671 O O . LEU A 1 87 ? 18.149 5.562 -8.097 1.00 74.25 87 LEU A O 1
ATOM 675 N N . VAL A 1 88 ? 16.734 7.058 -8.973 1.00 69.31 88 VAL A N 1
ATOM 676 C CA . VAL A 1 88 ? 16.497 7.770 -7.703 1.00 69.31 88 VAL A CA 1
ATOM 677 C C . VAL A 1 88 ? 15.007 7.779 -7.371 1.00 69.31 88 VAL A C 1
ATOM 679 O O . VAL A 1 88 ? 14.171 8.004 -8.242 1.00 69.31 88 VAL A O 1
ATOM 682 N N . ARG A 1 89 ? 14.668 7.560 -6.094 1.00 74.31 89 ARG A N 1
ATOM 683 C CA . ARG A 1 89 ? 13.299 7.612 -5.563 1.00 74.31 89 ARG A CA 1
ATOM 684 C C . ARG A 1 89 ? 13.290 8.345 -4.221 1.00 74.31 89 ARG A C 1
ATOM 686 O O . ARG A 1 89 ? 14.070 8.013 -3.336 1.00 74.31 89 ARG A O 1
ATOM 693 N N . PHE A 1 90 ? 12.350 9.2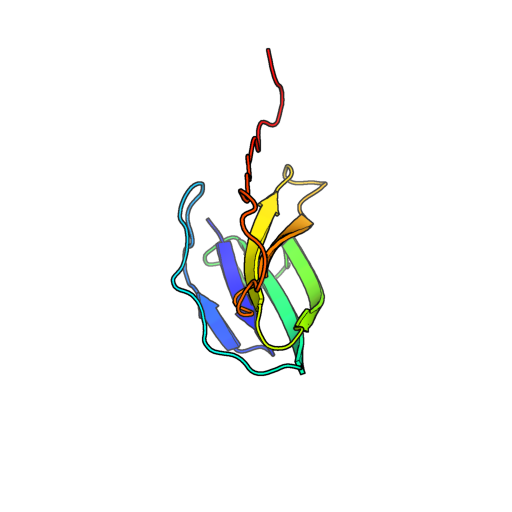67 -4.038 1.00 73.00 90 PHE A N 1
ATOM 694 C CA . PHE A 1 90 ? 12.039 9.889 -2.748 1.00 73.00 90 PHE A CA 1
ATOM 695 C C . PHE A 1 90 ? 10.563 9.651 -2.420 1.00 73.00 90 PHE A C 1
ATOM 697 O O . PHE A 1 90 ? 9.726 9.645 -3.318 1.00 73.00 90 PHE A O 1
ATOM 704 N N . ALA A 1 91 ? 10.233 9.466 -1.142 1.00 72.06 91 ALA A N 1
ATOM 705 C CA . ALA A 1 91 ? 8.855 9.356 -0.670 1.00 72.06 91 ALA A CA 1
ATOM 706 C C . ALA A 1 91 ? 8.661 10.278 0.541 1.00 72.06 91 ALA A C 1
ATOM 708 O O . ALA A 1 91 ? 9.117 9.972 1.640 1.00 72.06 91 ALA A O 1
ATOM 709 N N . ASN A 1 92 ? 7.998 11.417 0.341 1.00 67.00 92 ASN A N 1
ATOM 710 C CA . ASN A 1 92 ? 7.556 12.309 1.412 1.00 67.00 92 ASN A CA 1
ATOM 711 C C . ASN A 1 92 ? 6.032 12.204 1.520 1.00 67.00 92 ASN A C 1
ATOM 713 O O . ASN A 1 92 ? 5.317 12.631 0.621 1.00 67.00 92 ASN A O 1
ATOM 717 N N . LEU A 1 93 ? 5.542 11.616 2.607 1.00 74.38 93 LEU A N 1
ATOM 718 C CA . LEU A 1 93 ? 4.121 11.328 2.820 1.00 74.38 93 LEU A CA 1
ATOM 719 C C . LEU A 1 93 ? 3.518 12.239 3.901 1.00 74.38 93 LEU A C 1
ATOM 721 O O . LEU A 1 93 ? 2.704 11.800 4.711 1.00 74.38 93 LEU A O 1
ATOM 725 N N . SER A 1 94 ? 3.971 13.494 3.970 1.00 65.88 94 SER A N 1
ATOM 726 C CA . SER A 1 94 ? 3.534 14.428 5.009 1.00 65.88 94 SER A CA 1
ATOM 727 C C . SER A 1 94 ? 2.132 15.000 4.741 1.00 65.88 94 SER A C 1
ATOM 729 O O . SER A 1 94 ? 1.872 15.454 3.627 1.00 65.88 94 SER A O 1
ATOM 731 N N . PRO A 1 95 ? 1.244 15.074 5.754 1.00 62.84 95 PRO A N 1
ATOM 732 C CA . PRO A 1 95 ? -0.054 15.737 5.622 1.00 62.84 95 PRO A CA 1
ATOM 733 C C . PRO A 1 95 ? 0.027 17.280 5.620 1.00 62.84 95 PRO A C 1
ATOM 735 O O . PRO A 1 95 ? -0.928 17.926 5.198 1.00 62.84 95 PRO A O 1
ATOM 738 N N . LYS A 1 96 ? 1.146 17.884 6.057 1.00 58.50 96 LYS A N 1
ATOM 739 C CA . LYS A 1 96 ? 1.531 19.293 5.818 1.00 58.50 96 LYS A CA 1
ATOM 740 C C . LYS A 1 96 ? 3.048 19.433 5.957 1.00 58.50 96 LYS A C 1
ATOM 742 O O . LYS A 1 96 ? 3.630 19.000 6.947 1.00 58.50 96 LYS A O 1
ATOM 747 N N . CYS A 1 97 ? 3.701 20.022 4.960 1.00 51.97 97 CYS A N 1
ATOM 748 C CA . CYS A 1 97 ? 5.124 20.353 5.020 1.00 51.97 97 CYS A CA 1
ATOM 749 C C . CYS A 1 97 ? 5.293 21.803 5.485 1.00 51.97 97 CYS A C 1
ATOM 751 O O . CYS A 1 97 ? 5.458 22.692 4.656 1.00 51.97 97 CYS A O 1
ATOM 753 N N . THR A 1 98 ? 5.153 22.042 6.790 1.00 49.56 98 THR A N 1
ATOM 754 C CA . THR A 1 98 ? 5.659 23.204 7.553 1.00 49.56 98 THR A CA 1
ATOM 755 C C . THR A 1 98 ? 5.337 23.015 9.026 1.00 49.56 98 THR A C 1
ATOM 757 O O . THR A 1 98 ? 4.227 22.512 9.316 1.00 49.56 98 THR A O 1
#

Foldseek 3Di:
DKFKDKQNHGDDAPQDPPRFDDDDDDAQDWIWIFIPDGPDDPDTLDTDIDGDDPQWDWDFDQADDSVDTDTDIDTDGPDDDPDPDDDDDDDDRDPDDD

pLDDT: mean 87.74, std 12.12, range [49.56, 98.38]

Radius of gyration: 15.23 Å; chains: 1; bounding box: 43×36×34 Å